Protein AF-A0A699QZW1-F1 (afdb_monomer_lite)

Radius of gyration: 13.33 Å; chains: 1; bounding box: 35×26×27 Å

Secondary structure (DSSP, 8-state):
--HHHHHHSPEEEEEEEEEPPTTT--SS-TT-EEEEEEPPTT-------

pLDDT: mean 72.83, std 12.44, range [47.38, 90.12]

Sequence (49 aa):
MDVKTTFLNGILKEEVYVGEPPGFVSKQYPDYVYALDKALYGLKQAPRA

InterPro domains:
  IPR013103 Reverse transcriptase, RNA-dependent DNA polymerase [PF07727] (1-49)

Foldseek 3Di:
DPPQVCQQAPADPDWDWAQDPVPRQDPVCNPDTDTDRGGDHPPPPDPDD

Structure (mmCIF, N/CA/C/O backbone):
data_AF-A0A699QZW1-F1
#
_entry.id   AF-A0A699QZW1-F1
#
loop_
_atom_site.group_PDB
_atom_site.id
_atom_site.type_symbol
_atom_site.label_atom_id
_atom_site.label_alt_id
_atom_site.label_comp_id
_atom_site.label_asym_id
_atom_site.label_entity_id
_atom_site.label_seq_id
_atom_site.pdbx_PDB_ins_code
_atom_site.Cartn_x
_atom_site.Cartn_y
_atom_site.Cartn_z
_atom_site.occupancy
_atom_site.B_iso_or_equiv
_atom_site.auth_seq_id
_atom_site.auth_comp_id
_atom_site.auth_asym_id
_atom_site.auth_atom_id
_atom_site.pdbx_PDB_model_num
ATOM 1 N N . MET A 1 1 ? 18.311 -1.928 -19.075 1.00 56.34 1 MET A N 1
ATOM 2 C CA . MET A 1 1 ? 16.983 -1.427 -18.671 1.00 56.34 1 MET A CA 1
ATOM 3 C C . MET A 1 1 ? 16.809 -1.755 -17.202 1.00 56.34 1 MET A C 1
ATOM 5 O O . MET A 1 1 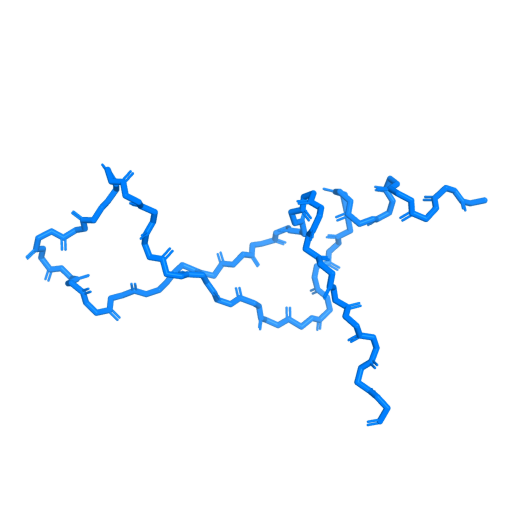? 16.704 -2.929 -16.865 1.00 56.34 1 MET A O 1
ATOM 9 N N . ASP A 1 2 ? 16.872 -0.751 -16.333 1.00 54.09 2 ASP A N 1
ATOM 10 C CA . ASP A 1 2 ? 16.671 -0.937 -14.899 1.00 54.09 2 ASP A CA 1
ATOM 11 C C . ASP A 1 2 ? 15.212 -1.307 -14.626 1.00 54.09 2 ASP A C 1
ATOM 13 O O . ASP A 1 2 ? 14.292 -0.491 -14.669 1.00 54.09 2 ASP A O 1
ATOM 17 N N . VAL A 1 3 ? 14.999 -2.587 -14.345 1.00 53.94 3 VAL A N 1
ATOM 18 C CA . VAL A 1 3 ? 13.692 -3.155 -14.000 1.00 53.94 3 VAL A CA 1
ATOM 19 C C . VAL A 1 3 ? 13.082 -2.427 -12.792 1.00 53.94 3 VAL A C 1
ATOM 21 O O . VAL A 1 3 ? 11.874 -2.310 -12.682 1.00 53.94 3 VAL A O 1
ATOM 24 N N . LYS A 1 4 ? 13.903 -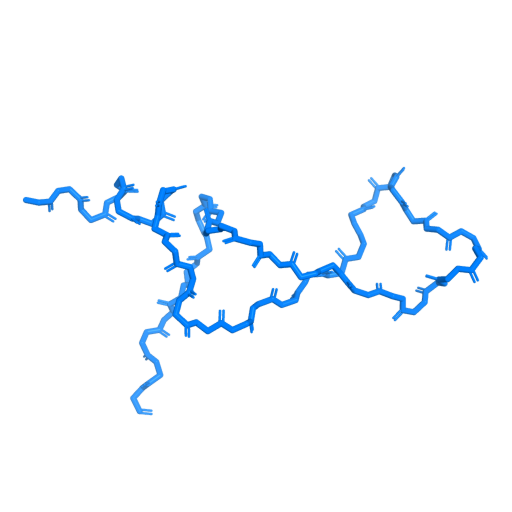1.842 -11.911 1.00 57.09 4 LYS A N 1
ATOM 25 C CA . LYS A 1 4 ? 13.438 -1.123 -10.714 1.00 57.09 4 LYS A CA 1
ATOM 26 C C . LYS A 1 4 ? 12.813 0.245 -11.007 1.00 57.09 4 LYS A C 1
ATOM 28 O O . LYS A 1 4 ? 11.870 0.629 -10.325 1.00 57.09 4 LYS A O 1
ATOM 33 N N . THR A 1 5 ? 13.313 0.983 -11.997 1.00 53.91 5 THR A N 1
ATOM 34 C CA . THR A 1 5 ? 12.807 2.332 -12.321 1.00 53.91 5 THR A CA 1
ATOM 35 C C . THR A 1 5 ? 11.549 2.282 -13.181 1.00 53.91 5 THR A C 1
ATOM 37 O O . THR A 1 5 ? 10.686 3.150 -13.064 1.00 53.91 5 THR A O 1
ATOM 40 N N . THR A 1 6 ? 11.407 1.232 -13.990 1.00 56.31 6 THR A N 1
ATOM 41 C CA . THR A 1 6 ? 10.217 1.002 -14.821 1.00 56.31 6 THR A CA 1
ATOM 42 C C . THR A 1 6 ? 8.970 0.676 -14.000 1.00 56.31 6 THR A C 1
ATOM 44 O O . THR A 1 6 ? 7.889 1.076 -14.408 1.00 56.31 6 THR A O 1
ATOM 47 N N . PHE A 1 7 ? 9.093 0.061 -12.818 1.00 59.81 7 PHE A N 1
ATOM 48 C CA . PHE A 1 7 ? 7.954 -0.111 -11.902 1.00 59.81 7 PHE A CA 1
ATOM 49 C C . PHE A 1 7 ? 7.576 1.161 -11.138 1.00 59.81 7 PHE A C 1
ATOM 51 O O . PHE A 1 7 ? 6.439 1.289 -10.733 1.00 59.81 7 PHE A O 1
ATOM 58 N N . LEU A 1 8 ? 8.487 2.108 -10.915 1.00 59.38 8 LEU A N 1
ATOM 59 C CA . LEU A 1 8 ? 8.171 3.325 -10.151 1.00 59.38 8 LEU A CA 1
ATOM 60 C C . LEU A 1 8 ? 7.425 4.381 -10.974 1.00 59.38 8 LEU A C 1
ATOM 62 O O . LEU A 1 8 ? 6.642 5.156 -10.438 1.00 59.38 8 LEU A O 1
ATOM 66 N N . ASN A 1 9 ? 7.691 4.414 -12.279 1.00 63.31 9 ASN A N 1
ATOM 67 C CA . ASN A 1 9 ? 7.122 5.391 -13.210 1.00 63.31 9 ASN A CA 1
ATOM 68 C C . ASN A 1 9 ? 6.339 4.725 -14.350 1.00 63.31 9 ASN A C 1
ATOM 70 O O . ASN A 1 9 ? 5.977 5.384 -15.325 1.00 63.31 9 ASN A O 1
ATOM 74 N N . GLY A 1 10 ? 6.118 3.414 -14.258 1.00 67.06 10 GLY A N 1
ATOM 75 C CA . GLY A 1 10 ? 5.357 2.654 -15.235 1.00 67.06 10 GLY A CA 1
ATOM 76 C C . GLY A 1 10 ? 3.868 2.903 -15.070 1.00 67.06 10 GLY A C 1
ATOM 77 O O . GLY A 1 10 ? 3.346 2.895 -13.953 1.00 67.06 10 GLY A O 1
ATOM 78 N N . ILE A 1 11 ? 3.186 3.094 -16.197 1.00 69.94 11 ILE A N 1
ATOM 79 C CA . ILE A 1 11 ? 1.728 3.025 -16.243 1.00 69.94 11 ILE A CA 1
ATOM 80 C C . ILE A 1 11 ? 1.332 1.598 -15.862 1.00 69.94 11 ILE A C 1
ATOM 82 O O . ILE A 1 11 ? 1.875 0.628 -16.403 1.00 69.94 11 ILE A O 1
ATOM 86 N N . LEU A 1 12 ? 0.405 1.476 -14.916 1.00 72.81 12 LEU A N 1
ATOM 87 C CA . LEU A 1 12 ? -0.146 0.190 -14.520 1.00 72.81 12 LEU A CA 1
ATOM 88 C C . LEU A 1 12 ? -0.921 -0.406 -15.703 1.00 72.81 12 LEU A C 1
ATOM 90 O O . LEU A 1 12 ? -1.876 0.185 -16.194 1.00 72.81 12 LEU A O 1
ATOM 94 N N . LYS A 1 13 ? -0.494 -1.580 -16.186 1.00 73.94 13 LYS A N 1
ATOM 95 C CA . LYS A 1 13 ? -1.236 -2.326 -17.220 1.00 73.94 13 LYS A CA 1
ATOM 96 C C . LYS A 1 13 ? -2.543 -2.925 -16.696 1.00 73.94 13 LYS A C 1
ATOM 98 O O . LYS A 1 13 ? -3.424 -3.224 -17.491 1.00 73.94 13 LYS A O 1
ATOM 103 N N . GLU A 1 14 ? -2.633 -3.131 -15.388 1.00 75.00 14 GLU A N 1
ATOM 104 C CA . GLU A 1 14 ? -3.792 -3.694 -14.701 1.00 75.00 14 GLU A CA 1
ATOM 105 C C . GLU A 1 14 ? -4.320 -2.671 -13.697 1.00 75.00 14 GLU A C 1
ATOM 107 O O . GLU A 1 14 ? -3.527 -2.003 -13.033 1.00 75.00 14 GLU A O 1
ATOM 112 N N . GLU A 1 15 ? -5.640 -2.576 -13.549 1.00 80.75 15 GLU A N 1
ATOM 113 C CA . GLU A 1 15 ? -6.240 -1.772 -12.485 1.00 80.75 15 GLU A CA 1
ATOM 114 C C . GLU A 1 15 ? -5.916 -2.397 -11.126 1.00 80.75 15 GLU A C 1
ATOM 116 O O . GLU A 1 15 ? -6.296 -3.531 -10.824 1.00 80.75 15 GLU A O 1
ATOM 121 N N . VAL A 1 16 ? -5.186 -1.650 -10.299 1.00 82.69 16 VAL A N 1
ATOM 122 C CA . VAL A 1 16 ? -4.859 -2.051 -8.931 1.00 82.69 16 VAL A CA 1
ATOM 123 C C . VAL A 1 16 ? -5.626 -1.153 -7.979 1.00 82.69 16 VAL A C 1
ATOM 125 O O . VAL A 1 16 ? -5.485 0.068 -8.019 1.00 82.69 16 VAL A O 1
ATOM 128 N N . TYR A 1 17 ? -6.396 -1.771 -7.090 1.00 86.12 17 TYR A N 1
ATOM 129 C CA . TYR A 1 17 ? -7.070 -1.086 -5.997 1.00 86.12 17 TYR A CA 1
ATOM 130 C C . TYR A 1 17 ? -6.338 -1.348 -4.685 1.00 86.12 17 TYR A C 1
ATOM 132 O O . TYR A 1 17 ? -5.860 -2.458 -4.439 1.00 86.12 17 TYR A O 1
ATOM 140 N N . VAL A 1 18 ? -6.256 -0.332 -3.835 1.00 84.19 18 VAL A N 1
ATOM 141 C CA . VAL A 1 18 ? -5.640 -0.418 -2.510 1.00 84.19 18 VAL A CA 1
ATOM 142 C C . VAL A 1 18 ? -6.653 0.032 -1.471 1.00 84.19 18 VAL A C 1
ATOM 144 O O . VAL A 1 18 ? -7.387 0.997 -1.680 1.00 84.19 18 VAL A O 1
ATOM 147 N N . GLY A 1 19 ? -6.694 -0.686 -0.351 1.00 86.69 19 GLY A N 1
ATOM 148 C CA . GLY A 1 19 ? -7.487 -0.274 0.801 1.00 86.69 19 GLY A CA 1
ATOM 149 C C . GLY A 1 19 ? -7.028 1.076 1.346 1.00 86.69 19 GLY A C 1
ATOM 150 O O . G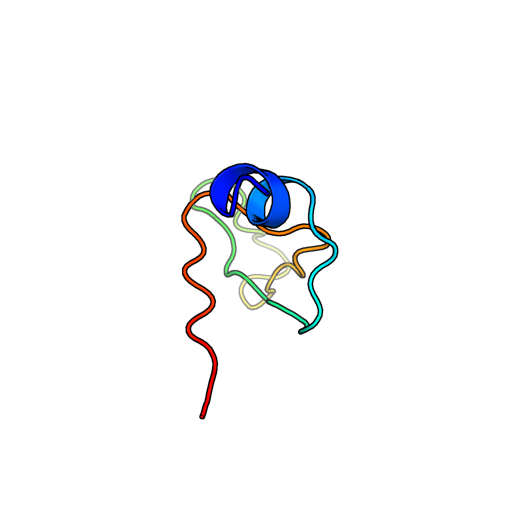LY A 1 19 ? -5.888 1.500 1.139 1.00 86.69 19 GLY A O 1
ATOM 151 N N . GLU A 1 20 ? -7.922 1.752 2.054 1.00 87.06 20 GLU A N 1
ATOM 152 C CA . GLU A 1 20 ? -7.610 3.042 2.650 1.00 87.06 20 GLU A CA 1
ATOM 153 C C . GLU A 1 20 ? -6.443 2.923 3.645 1.00 87.06 20 GLU A C 1
ATOM 155 O O . GLU A 1 20 ? -6.493 2.100 4.567 1.00 87.06 20 GLU A O 1
ATOM 160 N N . PRO A 1 21 ? -5.365 3.712 3.483 1.00 82.25 21 PRO A N 1
ATOM 161 C CA . PRO A 1 21 ? -4.253 3.647 4.408 1.00 82.25 21 PRO A CA 1
ATOM 162 C C . PRO A 1 21 ? -4.678 4.151 5.796 1.00 82.25 21 PRO A C 1
ATOM 164 O O . PRO A 1 21 ? -5.516 5.055 5.915 1.00 82.25 21 PRO A O 1
ATOM 167 N N . PRO A 1 22 ? -4.082 3.607 6.872 1.00 80.75 22 PRO A N 1
ATOM 168 C CA . PRO A 1 22 ? -4.374 4.049 8.229 1.00 80.75 22 PRO A CA 1
ATOM 169 C C . PRO A 1 22 ? -4.071 5.549 8.365 1.00 80.75 22 PRO A C 1
ATOM 171 O O . PRO A 1 22 ? -2.942 5.984 8.154 1.00 80.75 22 PRO A O 1
ATOM 174 N N . GLY A 1 23 ? -5.099 6.341 8.685 1.00 83.50 23 GLY A N 1
ATOM 175 C CA . GLY A 1 23 ? -5.028 7.806 8.778 1.00 83.50 23 GLY A CA 1
ATOM 176 C C . GLY A 1 23 ? -5.733 8.563 7.650 1.00 83.50 23 GLY A C 1
ATOM 177 O O . GLY A 1 23 ? -6.011 9.746 7.824 1.00 83.50 23 GLY A O 1
ATOM 178 N N . PHE A 1 24 ? -6.080 7.893 6.548 1.00 80.50 24 PHE A N 1
ATOM 179 C CA . PHE A 1 24 ? -6.911 8.473 5.485 1.00 80.50 24 PHE A CA 1
ATOM 180 C C . PHE A 1 24 ? -8.349 7.964 5.496 1.00 80.50 24 PHE A C 1
ATOM 182 O O . PHE A 1 24 ? -9.161 8.547 4.798 1.00 80.50 24 PHE A O 1
ATOM 189 N N . VAL A 1 25 ? -8.655 6.968 6.343 1.00 83.75 25 VAL A N 1
ATOM 190 C CA . VAL A 1 25 ? -9.959 6.296 6.421 1.00 83.75 25 VAL A CA 1
ATOM 191 C C . VAL A 1 25 ? -11.133 7.279 6.465 1.00 83.75 25 VAL A C 1
ATOM 193 O O . VAL A 1 25 ? -11.326 8.003 7.451 1.00 83.75 25 VAL A O 1
ATOM 196 N N . SER A 1 26 ? -11.948 7.274 5.418 1.00 84.19 26 SER A N 1
ATOM 197 C CA . SER A 1 26 ? -13.1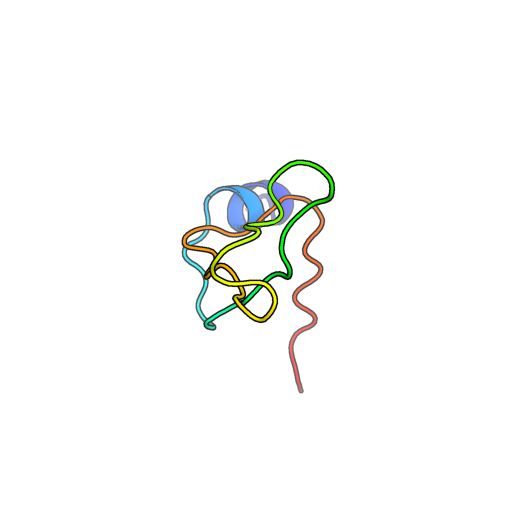29 8.104 5.285 1.00 84.19 26 SER A CA 1
ATOM 198 C C . SER A 1 26 ? -14.254 7.553 6.150 1.00 84.19 26 SER A C 1
ATOM 200 O O . SER A 1 26 ? -14.769 6.458 5.936 1.00 84.19 26 SER A O 1
ATOM 202 N N . LYS A 1 27 ? -14.727 8.360 7.106 1.00 84.25 27 LYS A N 1
ATOM 203 C CA . LYS A 1 27 ? -15.905 8.015 7.926 1.00 84.25 27 LYS A CA 1
ATOM 204 C C . LYS A 1 27 ? -17.193 7.911 7.107 1.00 84.25 27 LYS A C 1
ATOM 206 O O . LYS A 1 27 ? -18.164 7.329 7.575 1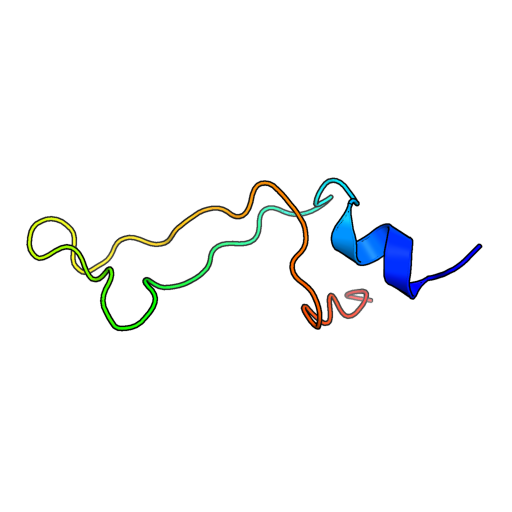.00 84.25 27 LYS A O 1
ATOM 211 N N . GLN A 1 28 ? -17.218 8.537 5.934 1.00 90.12 28 GLN A N 1
ATOM 212 C CA . GLN A 1 28 ? -18.402 8.640 5.086 1.00 90.12 28 GLN A CA 1
ATOM 213 C C . GLN A 1 28 ? -18.472 7.500 4.064 1.00 90.12 28 GLN A C 1
ATOM 215 O O . GLN A 1 28 ? -19.560 7.140 3.627 1.00 90.12 28 GLN A O 1
ATOM 220 N N . TYR A 1 29 ? -17.318 6.919 3.731 1.00 83.94 29 TYR A N 1
ATOM 221 C CA . TYR A 1 29 ? -17.171 5.851 2.750 1.00 83.94 29 TYR A CA 1
ATOM 222 C C . TYR A 1 29 ? -16.203 4.777 3.273 1.00 83.94 29 TYR A C 1
ATOM 224 O O . TYR A 1 29 ? -15.110 4.628 2.735 1.00 83.94 29 TYR A O 1
ATOM 232 N N . PRO A 1 30 ? -16.582 4.041 4.333 1.00 81.38 30 PRO A N 1
ATOM 233 C CA . PRO A 1 30 ? -15.681 3.112 5.021 1.00 81.38 30 PRO A CA 1
ATOM 234 C C . PRO A 1 30 ? -15.261 1.902 4.171 1.00 81.38 30 PRO A C 1
ATOM 236 O O . PRO A 1 30 ? -14.248 1.276 4.465 1.00 81.38 30 PRO A O 1
ATOM 239 N N . ASP A 1 31 ? -16.025 1.583 3.123 1.00 85.38 31 ASP A N 1
ATOM 240 C CA . ASP A 1 31 ? -15.789 0.429 2.246 1.00 85.38 31 ASP A CA 1
ATOM 241 C C . ASP A 1 31 ? -15.107 0.809 0.920 1.00 85.38 31 ASP A C 1
ATOM 243 O O . ASP A 1 31 ? -15.045 0.002 -0.011 1.00 85.38 31 ASP A O 1
ATOM 247 N N . TYR A 1 32 ? -14.636 2.051 0.784 1.00 85.88 32 TYR A N 1
ATOM 248 C CA . TYR A 1 32 ? -14.022 2.504 -0.459 1.00 85.88 32 TYR A CA 1
ATOM 249 C C . TYR A 1 32 ? -12.568 2.047 -0.570 1.00 85.88 32 TYR A C 1
ATOM 251 O O . TYR A 1 32 ? -11.815 1.954 0.398 1.00 85.88 32 TYR A O 1
ATOM 259 N N . VAL A 1 33 ? -12.169 1.791 -1.811 1.00 86.38 33 VAL A N 1
ATOM 260 C CA . VAL A 1 33 ? -10.796 1.467 -2.193 1.00 86.38 33 VAL A CA 1
ATOM 261 C C . VAL A 1 33 ? -10.299 2.504 -3.192 1.00 86.38 33 VAL A C 1
ATOM 263 O O . VAL A 1 33 ? -11.066 3.014 -4.011 1.00 86.38 33 VAL A O 1
ATOM 266 N N . TYR A 1 34 ? -9.010 2.825 -3.138 1.00 85.50 34 TYR A N 1
ATOM 267 C CA . TYR A 1 34 ? -8.388 3.768 -4.061 1.00 85.50 34 TYR A CA 1
ATOM 268 C C . TYR A 1 34 ? -7.799 3.041 -5.261 1.00 85.50 34 TYR A C 1
ATOM 270 O O . TYR A 1 34 ? -7.061 2.070 -5.100 1.00 85.50 34 TYR A O 1
ATOM 278 N N . ALA A 1 35 ? -8.083 3.537 -6.463 1.00 86.25 35 ALA A N 1
ATOM 279 C CA . ALA A 1 35 ? -7.402 3.096 -7.672 1.00 86.25 35 ALA A CA 1
ATOM 280 C C . ALA A 1 35 ? -5.994 3.706 -7.729 1.00 86.25 35 ALA A C 1
ATOM 282 O O . ALA A 1 35 ? -5.820 4.915 -7.551 1.00 86.25 35 ALA A O 1
ATOM 283 N N . LEU A 1 36 ? -4.987 2.874 -7.981 1.00 82.44 36 LEU A N 1
ATOM 284 C CA . LEU A 1 36 ? -3.633 3.338 -8.251 1.00 82.44 36 LEU A CA 1
ATOM 285 C C . LEU A 1 36 ? -3.509 3.748 -9.717 1.00 82.44 36 LEU A C 1
ATOM 287 O O . LEU A 1 36 ? -3.717 2.940 -10.613 1.00 82.44 36 LEU A O 1
ATOM 291 N N . ASP A 1 37 ? -3.103 4.994 -9.943 1.00 78.06 37 ASP A N 1
ATOM 292 C CA . ASP A 1 37 ? -2.783 5.522 -11.278 1.00 78.06 37 ASP A CA 1
ATOM 293 C C . ASP A 1 37 ? -1.358 5.137 -11.726 1.00 78.06 37 ASP A C 1
ATOM 295 O O . ASP A 1 37 ? -1.062 4.977 -12.910 1.00 78.06 37 ASP A O 1
ATOM 299 N N . LYS A 1 38 ? -0.450 4.948 -10.760 1.00 76.00 38 LYS A N 1
ATOM 300 C CA . LYS A 1 38 ? 0.959 4.613 -11.000 1.00 76.00 38 LYS A CA 1
ATOM 301 C C . LYS A 1 38 ? 1.409 3.481 -10.100 1.00 76.00 38 LYS A C 1
ATOM 303 O O . LYS A 1 38 ? 0.918 3.315 -8.983 1.00 76.00 38 LYS A O 1
ATOM 308 N N . ALA A 1 39 ? 2.371 2.712 -10.590 1.00 73.69 39 ALA A N 1
ATOM 309 C CA . ALA A 1 39 ? 2.922 1.613 -9.827 1.00 73.69 39 ALA A CA 1
ATOM 310 C C . ALA A 1 39 ? 3.744 2.130 -8.628 1.00 73.69 39 ALA A C 1
ATOM 312 O O . ALA A 1 39 ? 4.537 3.066 -8.722 1.00 73.69 39 ALA A O 1
ATOM 313 N N . LEU A 1 40 ? 3.500 1.528 -7.462 1.00 75.62 40 LEU A N 1
ATOM 314 C CA . LEU A 1 40 ? 4.189 1.853 -6.215 1.00 75.62 40 LEU A CA 1
ATOM 315 C C . LEU A 1 40 ? 5.482 1.045 -6.077 1.00 75.62 40 LEU A C 1
ATOM 317 O O . LEU A 1 40 ? 5.582 -0.099 -6.528 1.00 75.62 40 LEU A O 1
ATOM 321 N N . TYR A 1 41 ? 6.466 1.614 -5.376 1.00 67.69 41 TYR A N 1
ATOM 322 C CA . TYR A 1 41 ? 7.693 0.894 -5.038 1.00 67.69 41 TYR A CA 1
ATOM 323 C C . TYR A 1 41 ? 7.383 -0.377 -4.246 1.00 67.69 41 TYR A C 1
ATOM 325 O O . TYR A 1 41 ? 6.642 -0.339 -3.266 1.00 67.69 41 TYR A O 1
ATOM 333 N N . GLY A 1 42 ? 7.975 -1.503 -4.644 1.00 65.56 42 GLY A N 1
ATOM 334 C CA . GLY A 1 42 ? 7.789 -2.773 -3.942 1.00 65.56 42 GLY A CA 1
ATOM 335 C C . GLY A 1 42 ? 6.435 -3.444 -4.186 1.00 65.56 42 GLY A C 1
ATOM 336 O O . GLY A 1 42 ? 6.222 -4.541 -3.667 1.00 65.56 42 GLY A O 1
ATOM 337 N N . LEU A 1 43 ? 5.556 -2.857 -5.013 1.00 71.94 43 LEU A N 1
ATOM 338 C CA . LEU A 1 43 ? 4.380 -3.551 -5.527 1.00 71.94 43 LEU A CA 1
ATOM 339 C C . LEU A 1 43 ? 4.863 -4.679 -6.445 1.00 71.94 43 LEU A C 1
ATOM 341 O O . LEU A 1 43 ? 5.161 -4.480 -7.622 1.00 71.94 43 LEU A O 1
ATOM 345 N N . LYS A 1 44 ? 5.008 -5.877 -5.879 1.00 65.50 44 LYS A N 1
ATOM 346 C CA . LYS A 1 44 ? 5.409 -7.069 -6.621 1.00 65.50 44 LYS A CA 1
ATOM 347 C C . LYS A 1 44 ? 4.219 -7.525 -7.463 1.00 65.50 44 LYS A C 1
ATOM 349 O O . LYS A 1 44 ? 3.479 -8.417 -7.058 1.00 65.50 44 LYS A O 1
ATOM 354 N N . GLN A 1 45 ? 4.031 -6.910 -8.629 1.00 65.44 45 GLN A N 1
ATOM 355 C CA . GLN A 1 45 ? 3.203 -7.485 -9.684 1.00 65.44 45 GLN A CA 1
ATOM 356 C C . GLN A 1 45 ? 3.911 -8.758 -10.155 1.00 65.44 45 GLN A C 1
ATOM 358 O O . GLN A 1 45 ? 4.814 -8.723 -10.989 1.00 65.44 45 GLN A O 1
ATOM 363 N N . ALA A 1 46 ? 3.591 -9.887 -9.523 1.00 51.94 46 ALA A N 1
ATOM 364 C CA . ALA A 1 46 ? 3.999 -11.173 -10.054 1.00 51.94 46 ALA A CA 1
ATOM 365 C C . ALA A 1 46 ? 3.307 -11.328 -11.417 1.00 51.94 46 ALA A C 1
ATOM 367 O O . ALA A 1 46 ? 2.098 -11.094 -11.484 1.00 51.94 46 ALA A O 1
ATOM 368 N N . PRO A 1 47 ? 4.029 -11.696 -12.490 1.00 49.41 47 PRO A N 1
ATOM 369 C CA . PRO A 1 47 ? 3.370 -12.063 -13.730 1.00 49.41 47 PRO A CA 1
ATOM 370 C C . PRO A 1 47 ? 2.430 -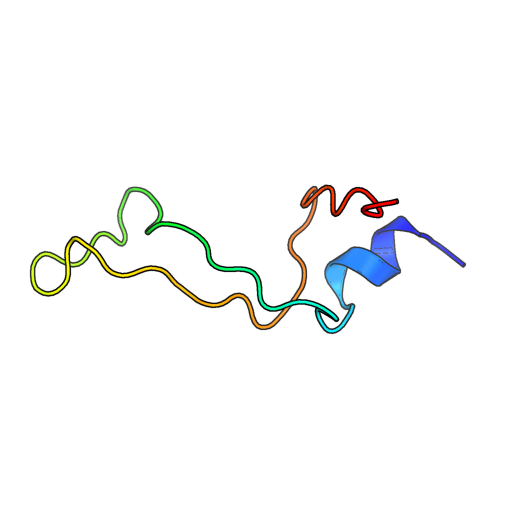13.221 -13.397 1.00 49.41 47 PRO A C 1
ATOM 372 O O . PRO A 1 47 ? 2.882 -14.277 -12.949 1.00 49.41 47 PRO A O 1
ATOM 375 N N . ARG A 1 48 ? 1.121 -12.996 -13.526 1.00 53.75 48 ARG A N 1
ATOM 376 C CA . ARG A 1 48 ? 0.162 -14.095 -13.501 1.00 53.75 48 ARG A CA 1
ATOM 377 C C . ARG A 1 48 ? 0.426 -14.897 -14.774 1.00 53.75 48 ARG A C 1
ATOM 379 O O . ARG A 1 48 ? 0.263 -14.366 -15.870 1.00 53.75 48 ARG A O 1
ATOM 386 N N . ALA A 1 49 ? 0.973 -16.097 -14.593 1.00 47.38 49 ALA A N 1
ATOM 387 C CA . ALA A 1 49 ? 1.025 -17.121 -15.628 1.00 47.38 49 ALA A CA 1
ATOM 388 C C . ALA A 1 49 ? -0.385 -17.657 -15.891 1.00 47.38 49 ALA A C 1
ATOM 390 O O . ALA A 1 49 ? -1.185 -17.671 -14.924 1.00 47.38 49 ALA A O 1
#

Organism: Tanacetum cinerariifolium (NCBI:txid118510)